Protein AF-A0A1F9MNE0-F1 (afdb_monomer)

Radius of gyration: 21.24 Å; Cα contacts (8 Å, |Δi|>4): 15; chains: 1; bounding box: 43×16×59 Å

Mean predicted aligned error: 9.01 Å

Structure (mmCIF, N/CA/C/O backbone):
data_AF-A0A1F9MNE0-F1
#
_entry.id   AF-A0A1F9MNE0-F1
#
loop_
_atom_site.group_PDB
_atom_site.id
_atom_site.type_symbol
_atom_site.label_atom_id
_atom_site.label_alt_id
_atom_site.label_comp_id
_atom_site.label_asym_id
_atom_site.label_entity_id
_atom_site.label_seq_id
_atom_site.pdbx_PDB_ins_code
_atom_site.Cartn_x
_atom_site.Cartn_y
_atom_site.Cartn_z
_atom_site.occupancy
_atom_site.B_iso_or_equiv
_atom_site.auth_seq_id
_atom_site.auth_comp_id
_atom_site.auth_asym_id
_atom_site.auth_atom_id
_atom_site.pdbx_PDB_model_num
ATOM 1 N N . MET A 1 1 ? 5.003 3.596 -7.598 1.00 43.62 1 MET A N 1
ATOM 2 C CA . MET A 1 1 ? 5.453 3.777 -9.000 1.00 43.62 1 MET A CA 1
ATOM 3 C C . MET A 1 1 ? 4.297 3.815 -10.006 1.00 43.62 1 MET A C 1
ATOM 5 O O . MET A 1 1 ? 4.270 4.722 -10.824 1.00 43.62 1 MET A O 1
ATOM 9 N N . LEU A 1 2 ? 3.274 2.953 -9.880 1.00 45.09 2 LEU A N 1
ATOM 10 C CA . LEU A 1 2 ? 2.026 3.038 -10.673 1.00 45.09 2 LEU A CA 1
ATOM 11 C C . LEU A 1 2 ? 1.252 4.366 -10.519 1.00 45.09 2 LEU A C 1
ATOM 13 O O . LEU A 1 2 ? 0.461 4.722 -11.381 1.00 45.09 2 LEU A O 1
ATOM 17 N N . PHE A 1 3 ? 1.511 5.132 -9.455 1.00 49.62 3 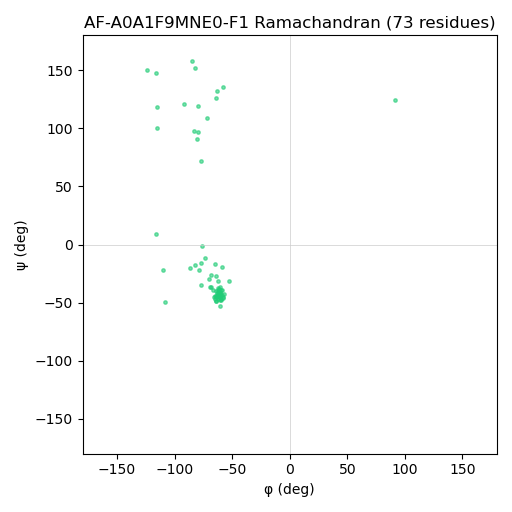PHE A N 1
ATOM 18 C CA . PHE A 1 3 ? 0.856 6.418 -9.187 1.00 49.62 3 PHE A CA 1
ATOM 19 C C . PHE A 1 3 ? 1.145 7.528 -10.211 1.00 49.62 3 PHE A C 1
ATOM 21 O O . PHE A 1 3 ? 0.405 8.508 -10.240 1.00 49.62 3 PHE A O 1
ATOM 28 N N . GLN A 1 4 ? 2.182 7.403 -11.049 1.00 50.31 4 GLN A N 1
ATOM 29 C CA . GLN A 1 4 ? 2.421 8.384 -12.118 1.00 50.31 4 GLN A CA 1
ATOM 30 C C . GLN A 1 4 ? 1.583 8.127 -13.375 1.00 50.31 4 GLN A C 1
ATOM 32 O O . GLN A 1 4 ? 1.375 9.040 -14.173 1.00 50.31 4 GLN A O 1
ATOM 37 N N . LEU A 1 5 ? 1.036 6.919 -13.527 1.00 58.75 5 LEU A N 1
ATOM 38 C CA . LEU A 1 5 ? 0.114 6.603 -14.606 1.00 58.75 5 LEU A CA 1
ATOM 39 C C . LEU A 1 5 ? -1.280 7.067 -14.194 1.00 58.75 5 LEU A C 1
ATOM 41 O O . LEU A 1 5 ? -2.004 6.402 -13.453 1.00 58.75 5 LEU A O 1
ATOM 45 N N . ASN A 1 6 ? -1.662 8.253 -14.664 1.00 63.00 6 ASN A N 1
ATOM 46 C CA . ASN A 1 6 ? -3.003 8.780 -14.457 1.00 63.00 6 ASN A CA 1
ATOM 47 C C . ASN A 1 6 ? -3.984 8.085 -15.413 1.00 63.00 6 ASN A C 1
ATOM 49 O O . ASN A 1 6 ? -4.464 8.680 -16.375 1.00 63.00 6 ASN A O 1
ATOM 53 N N . ILE A 1 7 ? -4.273 6.812 -15.128 1.00 67.38 7 ILE A N 1
ATOM 54 C CA . ILE A 1 7 ? -5.158 5.938 -15.913 1.00 67.38 7 ILE A CA 1
ATOM 55 C C . ILE A 1 7 ? -6.523 6.612 -16.147 1.00 67.38 7 ILE A C 1
ATOM 57 O O . ILE A 1 7 ? -7.109 6.483 -17.216 1.00 67.38 7 ILE A O 1
ATOM 61 N N . ARG A 1 8 ? -6.986 7.440 -15.199 1.00 65.81 8 ARG A N 1
ATOM 62 C CA . ARG A 1 8 ? -8.246 8.194 -15.308 1.00 65.81 8 ARG A CA 1
ATOM 63 C C . ARG A 1 8 ? -8.270 9.221 -16.443 1.00 65.81 8 ARG A C 1
ATOM 65 O O . ARG A 1 8 ? -9.350 9.516 -16.934 1.00 65.81 8 ARG A O 1
ATOM 72 N N . LYS A 1 9 ? -7.122 9.767 -16.860 1.00 68.50 9 LYS A N 1
ATOM 73 C CA . LYS A 1 9 ? -7.037 10.679 -18.020 1.00 68.50 9 LYS A CA 1
ATOM 74 C C . LYS A 1 9 ? -7.112 9.949 -19.362 1.00 68.50 9 LYS A C 1
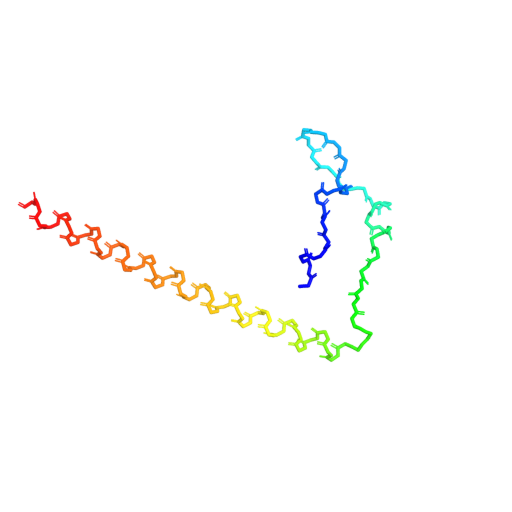ATOM 76 O O . LYS A 1 9 ? -7.276 10.590 -20.391 1.00 68.50 9 LYS A O 1
ATOM 81 N N . ILE A 1 10 ? -6.916 8.637 -19.333 1.00 69.69 10 ILE A N 1
ATOM 82 C CA . ILE A 1 10 ? -6.643 7.803 -20.499 1.00 69.69 10 ILE A CA 1
ATOM 83 C C . ILE A 1 10 ? -7.850 6.895 -20.808 1.00 69.69 10 ILE A C 1
ATOM 85 O O . ILE A 1 10 ? -8.037 6.481 -21.950 1.00 69.69 10 ILE A O 1
ATOM 89 N N . CYS A 1 11 ? -8.708 6.635 -19.816 1.00 69.25 11 CYS A N 1
ATOM 90 C CA . CYS A 1 11 ? -9.994 5.972 -20.013 1.00 69.25 11 CYS A CA 1
ATOM 91 C C . CYS A 1 11 ? -10.934 6.808 -20.898 1.00 69.25 11 CYS A C 1
ATOM 93 O O . CYS A 1 11 ? -11.149 7.994 -20.646 1.00 69.25 11 CYS A O 1
ATOM 95 N N . GLY A 1 12 ? -11.544 6.164 -21.894 1.00 71.62 12 GLY A N 1
ATOM 96 C CA . GLY A 1 12 ? -12.644 6.735 -22.671 1.00 71.62 12 GLY A CA 1
ATOM 97 C C . GLY A 1 12 ? -13.994 6.511 -21.983 1.00 71.62 12 GLY A C 1
ATOM 98 O O . GLY A 1 12 ? -14.139 5.588 -21.186 1.00 71.62 12 GLY A O 1
ATOM 99 N N . GLY A 1 13 ? -14.992 7.333 -22.320 1.00 67.75 13 GLY A N 1
ATOM 100 C CA . GLY A 1 13 ? -16.362 7.218 -21.804 1.00 67.75 13 GLY A CA 1
ATOM 101 C C . GLY A 1 13 ? -16.614 8.049 -20.539 1.00 67.75 13 GLY A C 1
ATOM 102 O O . GLY A 1 13 ? -15.930 7.905 -19.532 1.00 67.75 13 GLY A O 1
ATOM 103 N N . SER A 1 14 ? -17.619 8.928 -20.584 1.00 70.06 14 SER A N 1
ATOM 104 C CA . SER A 1 14 ? -17.981 9.827 -19.474 1.00 70.06 14 SER A CA 1
ATOM 105 C C . SER A 1 14 ? -18.784 9.148 -18.357 1.00 70.06 14 SER A C 1
ATOM 107 O O . SER A 1 14 ? -18.795 9.646 -17.235 1.00 70.06 14 SER A O 1
ATOM 109 N N . GLY A 1 15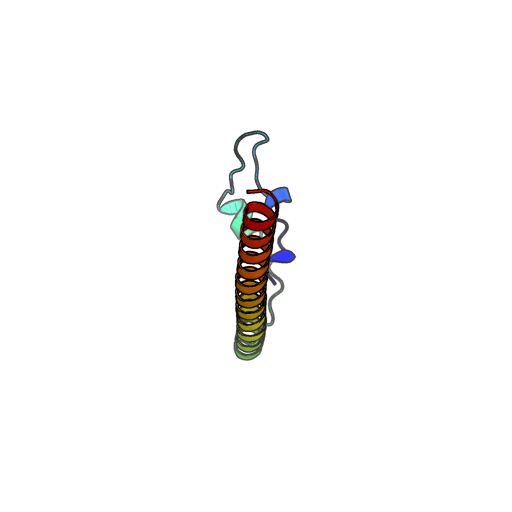 ? -19.455 8.028 -18.655 1.00 73.00 15 GLY A N 1
ATOM 110 C CA . GLY A 1 15 ? -20.274 7.273 -17.696 1.00 73.00 15 GLY A CA 1
ATOM 111 C C . GLY A 1 15 ? -19.658 5.937 -17.280 1.00 73.00 15 GLY A C 1
ATOM 112 O O . GLY A 1 15 ? -19.550 5.649 -16.092 1.00 73.00 15 GLY A O 1
ATOM 113 N N . LEU A 1 16 ? -19.223 5.134 -18.256 1.00 73.62 16 LEU A N 1
ATOM 114 C CA . LEU A 1 16 ? -18.531 3.865 -18.029 1.00 73.62 16 LEU A CA 1
ATOM 115 C C . LEU A 1 16 ? -17.105 3.977 -18.574 1.00 73.62 16 LEU A C 1
ATOM 117 O O . LEU A 1 16 ? -16.926 3.891 -19.792 1.00 73.62 16 LEU A O 1
ATOM 121 N N . PRO A 1 17 ? -16.102 4.203 -17.708 1.00 77.69 17 PRO A N 1
ATOM 122 C CA . PRO A 1 17 ? -14.721 4.277 -18.148 1.00 77.69 17 PRO A CA 1
ATOM 123 C C . PRO A 1 17 ? -14.283 2.921 -18.704 1.00 77.69 17 PRO A C 1
ATOM 125 O O . PRO A 1 17 ? -14.379 1.902 -18.019 1.00 77.69 17 PRO A O 1
A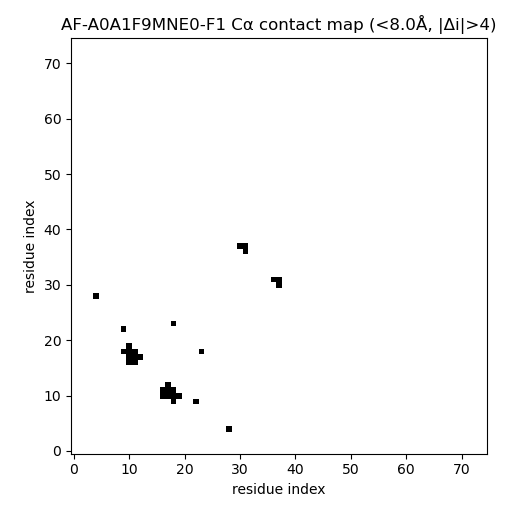TOM 128 N N . PHE A 1 18 ? -13.771 2.915 -19.931 1.00 79.75 18 PHE A N 1
ATOM 129 C CA . PHE A 1 18 ? -13.169 1.739 -20.551 1.00 79.75 18 PHE A CA 1
ATOM 130 C C . PHE A 1 18 ? -11.738 2.040 -21.002 1.00 79.75 18 PHE A C 1
ATOM 132 O O . PHE A 1 18 ? -11.395 3.175 -21.343 1.00 79.75 18 PHE A O 1
ATOM 139 N N . LEU A 1 19 ? -10.898 1.006 -20.999 1.00 79.75 19 LEU A N 1
ATOM 140 C CA . LEU A 1 19 ? -9.520 1.055 -21.484 1.00 79.75 19 LEU A CA 1
ATOM 141 C C . LEU A 1 19 ? -9.410 0.141 -22.697 1.00 79.75 19 LEU A C 1
ATOM 143 O O . LEU A 1 19 ? -9.653 -1.059 -22.590 1.00 79.75 19 LEU A O 1
ATOM 147 N N . SER A 1 20 ? -9.072 0.717 -23.849 1.00 81.19 20 SER A N 1
ATOM 148 C CA . SER A 1 20 ? -8.807 -0.064 -25.056 1.00 81.19 20 SER A CA 1
ATOM 149 C C . SER A 1 20 ? -7.371 -0.594 -25.046 1.00 81.19 20 SER A C 1
ATOM 151 O O . SER A 1 20 ? -6.476 0.037 -24.477 1.00 81.19 20 SER A O 1
ATOM 153 N N . TYR A 1 21 ? -7.134 -1.730 -25.705 1.00 80.12 21 TYR A N 1
ATOM 154 C CA . TYR A 1 21 ? -5.790 -2.303 -25.833 1.00 80.12 21 TYR A CA 1
ATOM 155 C C . TYR A 1 21 ? -4.808 -1.344 -26.517 1.00 80.12 21 TYR A C 1
ATOM 157 O O . TYR A 1 21 ? -3.684 -1.195 -26.054 1.00 80.12 21 TYR A O 1
ATOM 165 N N . GLU A 1 22 ? -5.251 -0.616 -27.543 1.00 79.75 22 GLU A N 1
ATOM 166 C CA . GLU A 1 22 ? -4.433 0.392 -28.235 1.00 79.75 22 GLU A CA 1
ATOM 167 C C . GLU A 1 22 ? -4.004 1.533 -27.310 1.00 79.75 22 GLU A C 1
ATOM 169 O O . GLU A 1 22 ? -2.956 2.149 -27.488 1.00 79.75 22 GLU A O 1
ATOM 174 N N . THR A 1 23 ? -4.846 1.854 -26.332 1.00 77.62 23 THR A N 1
ATOM 175 C CA . THR A 1 23 ? -4.566 2.895 -25.351 1.00 77.62 23 THR A CA 1
ATOM 176 C C . THR A 1 23 ? -3.572 2.409 -24.295 1.00 77.62 23 THR A C 1
ATOM 178 O O . THR A 1 23 ? -2.738 3.189 -23.842 1.00 77.62 23 THR A O 1
ATOM 181 N N . LEU A 1 24 ? -3.640 1.128 -23.923 1.00 78.00 24 LEU A N 1
ATOM 182 C CA . LEU A 1 24 ? -2.668 0.500 -23.027 1.00 78.00 24 LEU A CA 1
ATOM 183 C C . LEU A 1 24 ? -1.293 0.356 -23.686 1.00 78.00 24 LEU A C 1
ATOM 185 O O . LEU A 1 24 ? -0.289 0.552 -23.015 1.00 78.00 24 LEU A O 1
ATOM 189 N N . ASP A 1 25 ? -1.243 0.067 -24.984 1.00 78.69 25 ASP A N 1
ATOM 190 C CA . ASP A 1 25 ? 0.017 -0.092 -25.722 1.00 78.69 25 ASP A CA 1
ATOM 191 C C . ASP A 1 25 ? 0.770 1.240 -25.897 1.00 78.69 25 ASP A C 1
ATOM 193 O O . ASP A 1 25 ? 1.994 1.298 -25.873 1.00 78.69 25 ASP A O 1
ATOM 197 N N . LYS A 1 26 ? 0.032 2.357 -25.961 1.00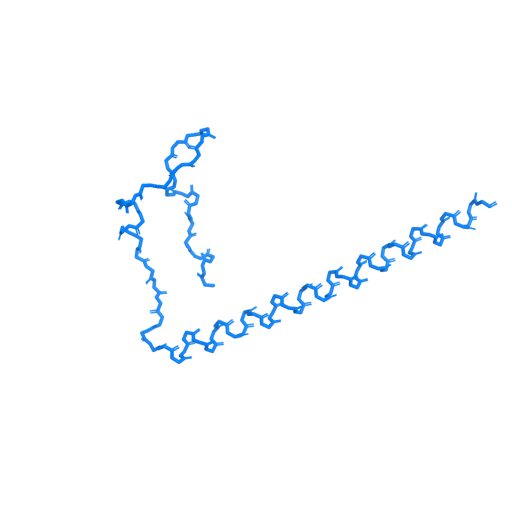 76.81 26 LYS A N 1
ATOM 198 C CA . LYS A 1 26 ? 0.592 3.723 -25.973 1.00 76.81 26 LYS A CA 1
ATOM 199 C C . LYS A 1 26 ? 1.079 4.195 -24.599 1.00 76.81 26 LYS A C 1
ATOM 201 O O . LYS A 1 26 ? 1.533 5.331 -24.463 1.00 76.81 26 LYS A O 1
ATOM 206 N N . LEU A 1 27 ? 0.931 3.373 -23.562 1.00 75.56 27 LEU A N 1
ATOM 207 C CA . LEU A 1 27 ? 1.293 3.731 -22.202 1.00 75.56 27 LEU A CA 1
ATOM 208 C C . LEU A 1 27 ? 2.802 3.562 -22.002 1.00 75.56 27 LEU A C 1
ATOM 210 O O . LEU A 1 27 ? 3.287 2.507 -21.601 1.00 75.56 27 LEU A O 1
ATOM 214 N N . GLU A 1 28 ? 3.561 4.623 -22.247 1.00 70.12 28 GLU A N 1
ATOM 215 C CA . GLU A 1 28 ? 4.989 4.616 -21.946 1.00 70.12 28 GLU A CA 1
ATOM 216 C C . GLU A 1 28 ? 5.209 4.679 -20.428 1.00 70.12 28 GLU A C 1
ATOM 218 O O . GLU A 1 28 ? 4.971 5.696 -19.773 1.00 70.12 28 GLU A O 1
ATOM 223 N N . SER A 1 29 ? 5.660 3.569 -19.841 1.00 68.81 29 SER A N 1
ATOM 224 C CA . SER A 1 29 ? 6.078 3.536 -18.441 1.00 68.81 29 SER A CA 1
ATOM 225 C C . SER A 1 29 ? 7.574 3.815 -18.327 1.00 68.81 29 SER A C 1
ATOM 227 O O . SER A 1 29 ? 8.395 3.049 -18.835 1.00 68.81 29 SER A O 1
ATOM 229 N N . VAL A 1 30 ? 7.944 4.868 -17.599 1.00 74.06 30 VAL A N 1
ATOM 230 C CA . VAL A 1 30 ? 9.341 5.109 -17.218 1.00 74.06 30 VAL A CA 1
ATOM 231 C C . VAL A 1 30 ? 9.669 4.213 -16.027 1.00 74.06 30 VAL A C 1
ATOM 233 O O . VAL A 1 30 ? 9.338 4.524 -14.883 1.00 74.06 30 VAL A O 1
ATOM 236 N N . LEU A 1 31 ? 10.285 3.068 -16.312 1.00 77.06 31 LEU A N 1
ATOM 237 C CA . LEU A 1 31 ? 10.753 2.120 -15.307 1.00 77.06 31 LEU A CA 1
ATOM 238 C C . LEU A 1 31 ? 12.283 2.006 -15.359 1.00 77.06 31 LEU A C 1
ATOM 240 O O . LEU A 1 31 ? 12.868 2.110 -16.443 1.00 77.06 31 LEU A O 1
ATOM 244 N N . PRO A 1 32 ? 12.948 1.770 -14.217 1.00 82.12 32 PRO A N 1
ATOM 245 C CA . PRO A 1 32 ? 14.371 1.476 -14.195 1.00 82.12 32 PRO A CA 1
ATOM 246 C C . PRO A 1 32 ? 14.656 0.245 -15.047 1.00 82.12 32 PRO A C 1
ATOM 248 O O . PRO A 1 32 ? 13.942 -0.747 -14.955 1.00 82.12 32 PRO A O 1
ATOM 251 N N . LYS A 1 33 ? 15.699 0.274 -15.881 1.00 82.00 33 LYS A N 1
ATOM 252 C CA . LYS A 1 33 ? 16.025 -0.873 -16.750 1.00 82.00 33 LYS A CA 1
ATOM 253 C C . LYS A 1 33 ? 16.516 -2.089 -15.957 1.00 82.00 33 LYS A C 1
ATOM 255 O O . LYS A 1 33 ? 16.377 -3.216 -16.420 1.00 82.00 33 LYS A O 1
ATOM 260 N N . ALA A 1 34 ? 17.097 -1.863 -14.779 1.00 90.81 34 ALA A N 1
ATOM 261 C CA . ALA A 1 34 ? 17.611 -2.918 -13.923 1.00 90.81 34 ALA A CA 1
ATOM 262 C C . ALA A 1 34 ? 16.475 -3.583 -13.135 1.00 90.81 34 ALA A C 1
ATOM 264 O O . ALA A 1 34 ? 15.814 -2.948 -12.314 1.00 90.81 34 ALA A O 1
ATOM 265 N N . TYR A 1 35 ? 16.283 -4.886 -13.350 1.00 89.88 35 TYR A N 1
ATOM 266 C CA . TYR A 1 35 ? 15.286 -5.672 -12.620 1.00 89.88 35 TYR A CA 1
ATOM 267 C C . TYR A 1 35 ? 15.537 -5.679 -11.105 1.00 89.88 35 TYR A C 1
ATOM 269 O O . TYR A 1 35 ? 14.598 -5.617 -10.317 1.00 89.88 35 TYR A O 1
ATOM 277 N N . GLU A 1 36 ? 16.803 -5.705 -10.686 1.00 93.12 36 GLU A N 1
ATOM 278 C CA . GLU A 1 36 ? 17.173 -5.664 -9.269 1.00 93.12 36 GLU A CA 1
ATOM 279 C C . GLU A 1 36 ? 16.684 -4.379 -8.587 1.00 93.12 36 GLU A C 1
ATOM 281 O O . GLU A 1 36 ? 16.089 -4.429 -7.510 1.00 93.12 36 GLU A O 1
ATOM 286 N N . GLU A 1 37 ? 16.849 -3.231 -9.248 1.00 90.19 37 GLU A N 1
ATOM 287 C CA . GLU A 1 37 ? 16.347 -1.949 -8.753 1.00 90.19 37 GLU A CA 1
ATOM 288 C C . GLU A 1 37 ? 14.816 -1.961 -8.651 1.00 90.19 37 GLU A C 1
ATOM 290 O O . GLU A 1 37 ? 14.265 -1.580 -7.618 1.00 90.19 37 GLU A O 1
ATOM 295 N N . GLN A 1 38 ? 14.122 -2.478 -9.673 1.00 88.75 38 GL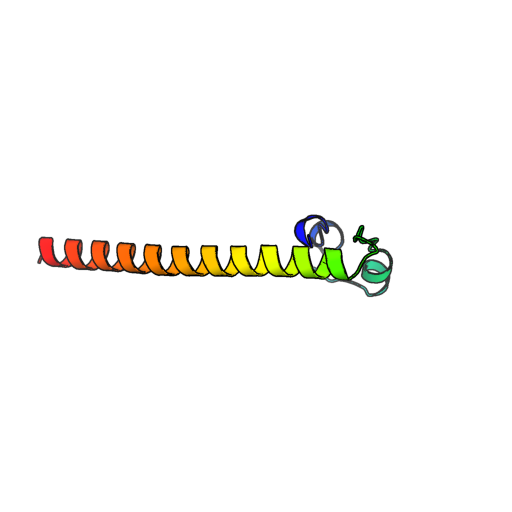N A N 1
ATOM 296 C CA . GLN A 1 38 ? 12.663 -2.630 -9.636 1.00 88.75 38 GLN A CA 1
ATOM 297 C C . GLN A 1 38 ? 12.206 -3.515 -8.469 1.00 88.75 38 GLN A C 1
ATOM 299 O O . GLN A 1 38 ? 11.251 -3.168 -7.775 1.00 88.75 38 GLN A O 1
ATOM 304 N N . SER A 1 39 ? 12.897 -4.633 -8.231 1.00 92.69 39 SER A N 1
ATOM 305 C CA . SER A 1 39 ? 12.602 -5.561 -7.137 1.00 92.69 39 SER A CA 1
ATOM 306 C C . SER A 1 39 ? 12.769 -4.884 -5.777 1.00 92.69 39 SER A C 1
ATOM 308 O O . SER A 1 39 ? 11.873 -4.942 -4.937 1.00 92.69 39 SER A O 1
ATOM 310 N N . ASN A 1 40 ? 13.871 -4.160 -5.576 1.00 92.94 40 ASN A N 1
ATOM 311 C CA . ASN A 1 40 ? 14.130 -3.437 -4.331 1.00 92.94 40 ASN A CA 1
ATOM 312 C C . ASN A 1 40 ? 13.088 -2.338 -4.078 1.00 92.94 40 ASN A C 1
ATOM 314 O O . ASN A 1 40 ? 12.579 -2.208 -2.963 1.00 92.94 40 ASN A O 1
ATOM 318 N N . ILE A 1 41 ? 12.708 -1.593 -5.120 1.00 90.81 41 ILE A N 1
ATOM 319 C CA . ILE A 1 41 ? 11.638 -0.591 -5.043 1.00 90.81 41 ILE A CA 1
ATOM 320 C C . ILE A 1 41 ? 10.299 -1.258 -4.692 1.00 90.81 41 ILE A C 1
ATOM 322 O O . ILE A 1 41 ? 9.575 -0.767 -3.824 1.00 90.81 41 ILE A O 1
ATOM 326 N N . ALA A 1 42 ? 9.962 -2.380 -5.332 1.00 89.88 42 ALA A N 1
ATOM 327 C CA . ALA A 1 42 ? 8.729 -3.112 -5.057 1.00 89.88 42 ALA A CA 1
ATOM 328 C C . ALA A 1 42 ? 8.678 -3.621 -3.607 1.00 89.88 42 ALA A C 1
ATOM 330 O O . ALA A 1 42 ? 7.666 -3.450 -2.928 1.00 89.88 42 ALA A O 1
ATOM 331 N N . LEU A 1 43 ? 9.779 -4.186 -3.106 1.00 95.19 43 LEU A N 1
ATOM 332 C CA . LEU A 1 43 ? 9.899 -4.643 -1.721 1.00 95.19 43 LEU A CA 1
ATOM 333 C C . LEU A 1 43 ? 9.714 -3.499 -0.720 1.00 95.19 43 LEU A C 1
ATOM 335 O O . LEU A 1 43 ? 8.996 -3.661 0.268 1.00 95.19 43 LEU A O 1
ATOM 339 N N . PHE A 1 44 ? 10.301 -2.334 -0.994 1.00 94.88 44 PHE A N 1
ATOM 340 C CA . PHE A 1 44 ? 10.138 -1.149 -0.156 1.00 94.88 44 PHE A CA 1
ATOM 341 C C . PHE A 1 44 ? 8.670 -0.709 -0.054 1.00 94.88 44 PHE A C 1
ATOM 343 O O . PHE A 1 44 ? 8.160 -0.505 1.049 1.00 94.88 44 PHE A O 1
ATOM 350 N N . PHE A 1 45 ? 7.959 -0.617 -1.183 1.00 94.12 45 PHE A N 1
ATOM 351 C CA . PHE A 1 45 ? 6.539 -0.248 -1.171 1.00 94.12 45 PHE A CA 1
ATOM 352 C C . PHE A 1 45 ? 5.658 -1.314 -0.508 1.00 94.12 45 PHE A C 1
ATOM 354 O O . PHE A 1 45 ? 4.788 -0.959 0.280 1.00 94.12 45 PHE A O 1
ATOM 361 N N . ASN A 1 46 ? 5.933 -2.604 -0.721 1.00 94.94 46 ASN A N 1
ATOM 362 C CA . ASN A 1 46 ? 5.222 -3.684 -0.028 1.00 94.94 46 ASN A CA 1
ATOM 363 C C . ASN A 1 46 ? 5.383 -3.595 1.497 1.00 94.94 46 ASN A C 1
ATOM 365 O O . ASN A 1 46 ? 4.438 -3.843 2.254 1.00 94.94 46 ASN A O 1
ATOM 369 N N . HIS A 1 47 ? 6.579 -3.232 1.965 1.00 96.44 47 HIS A N 1
ATOM 370 C CA . HIS A 1 47 ? 6.820 -3.013 3.385 1.00 96.44 47 HIS A CA 1
ATOM 371 C C . HIS A 1 47 ? 6.011 -1.822 3.919 1.00 96.44 47 HIS A C 1
ATOM 373 O O . HIS A 1 47 ? 5.367 -1.943 4.963 1.00 96.44 47 HIS A O 1
ATOM 379 N N . LEU A 1 48 ? 5.976 -0.707 3.181 1.00 96.94 48 LEU A N 1
ATOM 380 C CA . LEU A 1 48 ? 5.153 0.453 3.532 1.00 96.94 48 LEU A CA 1
ATOM 381 C C . LEU A 1 48 ? 3.661 0.109 3.600 1.00 96.94 48 LEU A C 1
ATOM 383 O O . LEU A 1 48 ? 3.011 0.447 4.586 1.00 96.94 48 LEU A O 1
ATOM 387 N N . ASP A 1 49 ? 3.122 -0.606 2.612 1.00 94.88 49 ASP A N 1
ATOM 388 C CA . ASP A 1 49 ? 1.710 -1.010 2.600 1.00 94.88 49 ASP A CA 1
ATOM 389 C C . ASP A 1 49 ? 1.371 -1.920 3.788 1.00 94.88 49 ASP A C 1
ATOM 391 O O . ASP A 1 49 ? 0.313 -1.790 4.416 1.00 94.88 49 ASP A O 1
ATOM 395 N N . THR A 1 50 ? 2.299 -2.808 4.156 1.00 96.88 50 THR A N 1
ATOM 396 C CA . THR A 1 50 ? 2.162 -3.667 5.339 1.00 96.88 50 THR A CA 1
ATOM 397 C C . THR A 1 50 ? 2.112 -2.837 6.621 1.00 96.88 50 THR A C 1
ATOM 399 O O . THR A 1 50 ? 1.257 -3.076 7.478 1.00 96.88 50 THR A O 1
ATOM 402 N N . LEU A 1 51 ? 2.991 -1.841 6.746 1.00 97.50 51 LEU A N 1
ATOM 403 C CA . LEU A 1 51 ? 3.053 -0.947 7.899 1.00 97.50 51 LEU A CA 1
ATOM 404 C C . LEU A 1 51 ? 1.781 -0.095 8.022 1.00 97.50 51 LEU A C 1
ATOM 406 O O . LEU A 1 51 ? 1.167 -0.067 9.087 1.00 97.50 51 LEU A O 1
ATOM 410 N N . ILE A 1 52 ? 1.317 0.504 6.922 1.00 97.06 52 ILE A N 1
ATOM 411 C CA . ILE A 1 52 ? 0.058 1.265 6.880 1.00 97.06 52 ILE A CA 1
ATOM 412 C C . ILE A 1 52 ? -1.115 0.369 7.296 1.00 97.06 52 ILE A C 1
ATOM 414 O O . ILE A 1 52 ? -1.927 0.754 8.139 1.00 97.06 52 ILE A O 1
ATOM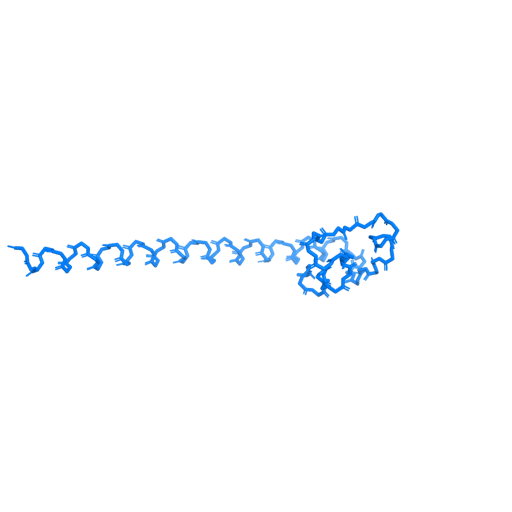 418 N N . THR A 1 53 ? -1.181 -0.855 6.769 1.00 97.06 53 THR A N 1
ATOM 419 C CA . THR A 1 53 ? -2.231 -1.821 7.126 1.00 97.06 53 THR A CA 1
ATOM 420 C C . THR A 1 53 ? -2.210 -2.159 8.617 1.00 97.06 53 THR A C 1
ATOM 422 O O . THR A 1 53 ? -3.265 -2.267 9.248 1.00 97.06 53 THR A O 1
ATOM 425 N N . LEU A 1 54 ? -1.021 -2.326 9.200 1.00 98.06 54 LEU A N 1
ATOM 426 C CA . LEU A 1 54 ? -0.865 -2.601 10.625 1.00 98.06 54 LEU A CA 1
ATOM 427 C C . LEU A 1 54 ? -1.368 -1.427 11.476 1.00 98.06 54 LEU A C 1
ATOM 429 O O . LEU A 1 54 ? -2.181 -1.639 12.378 1.00 98.06 54 LEU A O 1
ATOM 433 N N . GLN A 1 55 ? -0.953 -0.201 11.148 1.00 97.88 55 GLN A N 1
ATOM 434 C CA . GLN A 1 55 ? -1.388 1.006 11.853 1.00 97.88 55 GLN A CA 1
ATOM 435 C C . GLN A 1 55 ? -2.895 1.238 11.732 1.00 97.88 55 GLN A C 1
ATOM 437 O O . GLN A 1 55 ? -3.540 1.601 12.713 1.00 97.88 55 GLN A O 1
ATOM 442 N N . GLN A 1 56 ? -3.480 0.976 10.562 1.00 97.62 56 GLN A N 1
ATOM 443 C CA . GLN A 1 56 ? -4.921 1.101 10.357 1.00 97.62 56 GLN A CA 1
ATOM 444 C C . GLN A 1 56 ? -5.697 0.136 11.266 1.00 97.62 56 GLN A C 1
ATOM 446 O O . GLN A 1 56 ? -6.654 0.538 11.925 1.00 97.62 56 GLN A O 1
ATOM 451 N N . ARG A 1 57 ? -5.235 -1.117 11.388 1.00 97.88 57 ARG A N 1
ATOM 452 C CA . ARG A 1 57 ? -5.831 -2.104 12.305 1.00 97.88 57 ARG A CA 1
ATOM 453 C C . ARG A 1 57 ? -5.730 -1.674 13.765 1.00 97.88 57 ARG A C 1
ATOM 455 O O . ARG A 1 57 ? -6.669 -1.892 14.527 1.00 97.88 57 ARG A O 1
ATOM 462 N N . GLU A 1 58 ? -4.599 -1.112 14.180 1.00 97.69 58 GLU A N 1
ATOM 463 C CA . GLU A 1 58 ? -4.423 -0.610 15.546 1.00 97.69 58 GLU A CA 1
ATOM 464 C C . GLU A 1 58 ? -5.343 0.582 15.831 1.00 97.69 58 GLU A C 1
ATOM 466 O O . GLU A 1 58 ? -6.043 0.609 16.844 1.00 97.69 58 GLU A O 1
ATOM 471 N N . LEU A 1 59 ? -5.422 1.523 14.894 1.00 97.88 59 LEU A N 1
ATOM 472 C CA . LEU A 1 59 ? -6.295 2.685 14.984 1.00 97.88 59 LEU A CA 1
ATOM 473 C C . LEU A 1 59 ? -7.774 2.284 15.075 1.00 97.88 59 LEU A C 1
ATOM 475 O O . LEU A 1 59 ? -8.510 2.832 15.897 1.00 97.88 59 LEU A O 1
ATOM 479 N N . ASP A 1 60 ? -8.208 1.294 14.298 1.00 97.75 60 ASP A N 1
ATOM 480 C CA . ASP A 1 60 ? -9.582 0.793 14.355 1.00 97.75 60 ASP A CA 1
ATOM 481 C C . ASP A 1 60 ? -9.876 0.065 15.676 1.00 97.75 60 ASP A C 1
ATOM 483 O O . ASP A 1 60 ? -10.954 0.241 16.253 1.00 97.75 60 ASP A O 1
ATOM 487 N N . LYS A 1 61 ? -8.903 -0.670 16.235 1.00 97.12 61 LYS A N 1
ATOM 488 C CA . LYS A 1 61 ? -9.019 -1.242 17.589 1.00 97.12 61 LYS A CA 1
ATOM 489 C C . LYS A 1 61 ? -9.198 -0.152 18.645 1.00 97.12 61 LYS A C 1
ATOM 491 O O . LYS A 1 61 ? -10.100 -0.260 19.473 1.00 97.12 61 LYS A O 1
ATOM 496 N N . LEU A 1 62 ? -8.385 0.904 18.607 1.00 97.00 62 LEU A N 1
ATOM 497 C CA . LEU A 1 62 ? -8.476 2.015 19.559 1.00 97.00 62 LEU A CA 1
ATOM 498 C C . LEU A 1 62 ? -9.803 2.771 19.432 1.00 97.00 62 LEU A C 1
ATOM 500 O O . LEU A 1 62 ? -10.413 3.115 20.444 1.00 97.00 62 LEU A O 1
ATOM 504 N N . LYS A 1 63 ? -10.297 2.983 18.207 1.00 96.88 63 LYS A N 1
ATOM 505 C CA . LYS A 1 63 ? -11.625 3.569 17.970 1.00 96.88 63 LYS A CA 1
ATOM 506 C C . LYS A 1 63 ? -12.739 2.716 18.571 1.00 96.88 63 LYS A C 1
ATOM 508 O O . LYS A 1 63 ? -13.614 3.262 19.240 1.00 96.88 63 LYS A O 1
ATOM 513 N N . ASN A 1 64 ? -12.686 1.398 18.376 1.00 95.81 64 ASN A N 1
ATOM 514 C CA . ASN A 1 64 ? -13.665 0.477 18.950 1.00 95.81 64 ASN A CA 1
ATOM 515 C C . ASN A 1 64 ? -13.608 0.476 20.481 1.00 95.81 64 ASN A C 1
ATOM 517 O O . ASN A 1 64 ? -14.646 0.586 21.123 1.00 95.81 64 ASN A O 1
ATOM 521 N N . LEU A 1 65 ? -12.412 0.442 21.075 1.00 95.75 65 LEU A N 1
ATOM 522 C CA . LEU A 1 65 ? -12.246 0.536 22.529 1.00 95.75 65 LEU A CA 1
ATOM 523 C C . LEU A 1 65 ? -12.797 1.850 23.084 1.00 95.75 65 LEU A C 1
ATOM 525 O O . LEU A 1 65 ? -13.535 1.835 24.066 1.00 95.75 65 LEU A O 1
ATOM 529 N N . LYS A 1 66 ? -12.489 2.981 22.437 1.00 95.00 66 LYS A N 1
ATOM 530 C CA . LYS A 1 66 ? -13.034 4.290 22.809 1.00 95.00 66 LYS A CA 1
ATOM 531 C C . LYS A 1 66 ? -14.562 4.282 22.761 1.00 95.00 66 LYS A C 1
ATOM 533 O O . LYS A 1 66 ? -15.188 4.766 23.699 1.00 95.00 66 LYS A O 1
ATOM 538 N N . LYS A 1 67 ? -15.153 3.728 21.698 1.00 94.88 67 LYS A N 1
ATOM 539 C CA . LYS A 1 67 ? -16.609 3.620 21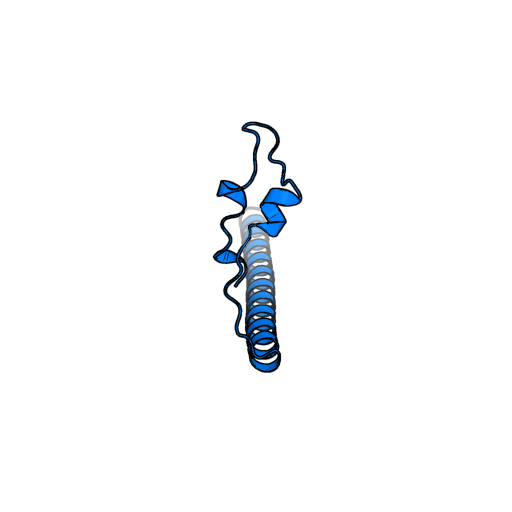.546 1.00 94.88 67 LYS A CA 1
ATOM 540 C C . LYS A 1 67 ? -17.224 2.790 22.675 1.00 94.88 67 LYS A C 1
ATOM 542 O O . LYS A 1 67 ? -18.090 3.297 23.375 1.00 94.88 67 LYS A O 1
ATOM 547 N N . THR A 1 68 ? -16.716 1.582 22.912 1.00 95.06 68 THR A N 1
ATOM 548 C CA . THR A 1 68 ? -17.207 0.697 23.978 1.00 95.06 68 THR A CA 1
ATOM 549 C C . THR A 1 68 ? -17.046 1.314 25.367 1.00 95.06 68 THR A C 1
ATOM 551 O O . THR A 1 68 ? -17.908 1.140 26.222 1.00 95.06 68 THR A O 1
ATOM 554 N N . CYS A 1 69 ? -15.946 2.030 25.619 1.00 93.50 69 CYS A N 1
ATOM 555 C CA . CYS A 1 69 ? -15.732 2.728 26.885 1.00 93.50 69 CYS A CA 1
ATOM 556 C C . CYS A 1 69 ? -16.785 3.823 27.087 1.00 93.50 69 CYS A C 1
ATOM 558 O O . CYS A 1 69 ? -17.438 3.847 28.121 1.00 93.50 69 CYS A O 1
ATOM 560 N N . LEU A 1 70 ? -17.008 4.668 26.075 1.00 93.44 70 LEU A N 1
ATOM 561 C CA . LEU A 1 70 ? -18.021 5.722 26.137 1.00 93.44 70 LEU A CA 1
ATOM 562 C C . LEU A 1 70 ? -19.433 5.154 26.311 1.00 93.44 70 LEU A C 1
ATOM 564 O O . LEU A 1 70 ? -20.176 5.659 27.141 1.00 93.44 70 LEU A O 1
ATOM 568 N N . GLU A 1 71 ? -19.791 4.085 25.599 1.00 92.56 71 GLU A N 1
ATOM 569 C CA . GLU A 1 71 ? -21.082 3.405 25.783 1.00 92.56 71 GLU A CA 1
ATOM 570 C C . GLU A 1 71 ? -21.266 2.930 27.230 1.00 92.56 71 GLU A C 1
ATOM 572 O O . GLU A 1 71 ? -22.318 3.150 27.815 1.00 92.56 71 GLU A O 1
ATOM 577 N N . LYS A 1 72 ? -20.222 2.364 27.846 1.00 89.62 72 LYS A N 1
ATOM 578 C CA . LYS A 1 72 ? -20.244 1.920 29.249 1.00 89.62 72 LYS A CA 1
ATOM 579 C C . LYS A 1 72 ? -20.195 3.051 30.283 1.00 89.62 72 LYS A C 1
ATOM 581 O O . LYS A 1 72 ? -20.373 2.771 31.460 1.00 89.62 72 LYS A O 1
ATOM 586 N N . MET A 1 73 ? -19.900 4.290 29.888 1.00 85.81 73 MET A N 1
ATOM 587 C CA . MET A 1 73 ? -19.896 5.442 30.802 1.00 85.81 73 MET A CA 1
ATOM 588 C C . MET A 1 73 ? -21.279 6.088 30.951 1.00 85.81 73 MET A C 1
ATOM 590 O O . MET A 1 73 ? -21.495 6.816 31.916 1.00 85.81 73 MET A O 1
ATOM 594 N N . PHE A 1 74 ? -22.188 5.859 29.998 1.00 84.12 74 PHE A N 1
ATOM 595 C CA . PHE A 1 74 ? -23.522 6.474 29.958 1.00 84.12 74 PHE A CA 1
ATOM 596 C C . PHE A 1 74 ? -24.674 5.4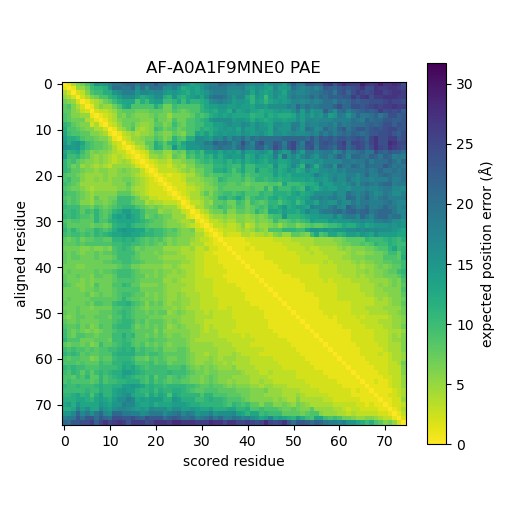61 30.096 1.00 84.12 74 PHE A C 1
ATOM 598 O O . PHE A 1 74 ? -25.833 5.836 29.916 1.00 84.12 74 PHE A O 1
ATOM 605 N N . VAL A 1 75 ? -24.356 4.202 30.413 1.00 56.62 75 VAL A N 1
ATOM 606 C CA . VAL A 1 75 ? -25.282 3.136 30.839 1.00 56.62 75 VAL A CA 1
ATOM 607 C C . VAL A 1 75 ? -24.984 2.826 32.297 1.00 56.62 75 VAL A C 1
ATOM 609 O O . VAL A 1 75 ? -25.952 2.710 33.077 1.00 56.62 75 VAL A O 1
#

pLDDT: mean 83.32, std 14.2, range [43.62, 98.06]

Secondary structure (DSSP, 8-state):
-GGG--GGGT-B-SSS-B--HHHHHT------S-HHHHHHHHHHHHHHHHHHHHHHHHHHHHHHHHHHHHHHH--

Nearest PDB structures (foldseek):
  7eew-assembly1_A  TM=7.606E-01  e=5.195E-01  Vibrio vulnificus YJ016
  7vs4-assembly1_C  TM=6.038E-01  e=1.641E+00  Aquipseudomonas alcaligenes
  7vru-assembly1_C  TM=6.060E-01  e=1.772E+00  Aquipseudomonas alcaligenes

Foldseek 3Di:
DCVVPPVVVQFDDPPDTDHDPVSVVPDDDDDDPDPVVVVVVVVVVVVVVVVVVVVVVVVVVVVVVVVVVVVVVVD

Sequence (75 aa):
MLFQLNIRKICGGSGLPFLSYETLDKLESVLPKAYEEQSNIALFFNHLDTLITLQQRELDKLKNLKKTCLEKMFV

Solvent-accessible surface area (backbone atoms only — not comparable to full-atom values): 4656 Å² total; per-residue (Å²): 121,73,81,77,60,60,56,80,81,69,38,46,62,98,85,64,70,43,77,54,71,73,60,58,71,69,56,83,74,95,66,74,88,49,64,68,60,49,50,53,52,50,52,51,51,53,50,50,54,51,50,52,52,51,52,52,54,52,52,52,50,53,50,50,50,52,49,54,50,54,56,64,73,81,107